Protein AF-A0A381SGY0-F1 (afdb_monomer_lite)

Sequence (127 aa):
MMSCAVSTIDSPGLEVIVPVVLLMIAVLPFLGQATRRQVAGLVALPLALTAGLGYVKYTVDSSKDASRLALLSSMPTQARIEPITAPGNAYTSSQTCRACHPSEYNSWHNSYHRTMTQLAKPGAVLA

Secondary structure (DSSP, 8-state):
--HHHHHHHT-TTHHHHHHHHHHHHHHGGGTTTS-HHHHHHHHHHHHHHHHHHHHHHHHHHHHHHHHHHHHHHHS-GGGS---TTSTT----HHHHHTTT-HHHHHHHHTSGGGTSS----TTTS--

InterPro domains:
  IPR036280 Multiheme cytochrome superfamily [SSF48695] (90-123)

Foldseek 3Di:
DPVVVVVVVVPLQPVLVVVLVVQVVVCVVVVVVDDPVVVCCSNVVSVVVSVVVSVVVVVVVVVVVVVVVVVVVPDDPVRPPDPCPPPPDPDVDLVVCCVVCVPVSVVCVPDCNVLVDDDPDPVSDDD

Organism: NCBI:txid408172

pLDDT: mean 76.92, std 15.03, range [32.62, 97.81]

Radius of gyration: 25.37 Å; chains: 1; bounding box: 54×30×68 Å

Structure (mmCIF, N/CA/C/O backbone):
data_AF-A0A381SGY0-F1
#
_entry.id   AF-A0A381SGY0-F1
#
loop_
_atom_site.group_PDB
_atom_site.id
_atom_site.type_symbol
_atom_site.label_atom_id
_atom_site.label_alt_id
_atom_site.label_comp_id
_atom_site.label_asym_id
_atom_site.label_entity_id
_atom_site.label_seq_id
_atom_site.pdbx_PDB_ins_code
_atom_site.Cartn_x
_atom_site.Cartn_y
_atom_site.Cartn_z
_atom_site.occupancy
_atom_site.B_iso_or_equiv
_atom_site.auth_seq_id
_atom_site.auth_comp_id
_atom_site.auth_asym_id
_atom_site.auth_atom_id
_atom_site.pdbx_PDB_model_num
ATOM 1 N N . MET A 1 1 ? -9.335 -8.035 -13.997 1.00 38.22 1 MET A N 1
ATOM 2 C CA . MET A 1 1 ? -10.676 -8.211 -13.389 1.00 38.22 1 MET A CA 1
ATOM 3 C C . MET A 1 1 ? -10.626 -8.812 -11.974 1.00 38.22 1 MET A C 1
ATOM 5 O O . MET A 1 1 ? -11.606 -8.692 -11.261 1.00 38.22 1 MET A O 1
ATOM 9 N N . MET A 1 2 ? -9.500 -9.387 -11.516 1.00 32.62 2 MET A N 1
ATOM 10 C CA . MET A 1 2 ? -9.375 -9.995 -10.172 1.00 32.62 2 MET A CA 1
ATOM 11 C C . MET A 1 2 ? -8.902 -9.035 -9.058 1.00 32.62 2 MET A C 1
ATOM 13 O O . MET A 1 2 ? -8.897 -9.414 -7.894 1.00 32.62 2 MET A O 1
ATOM 17 N N . SER A 1 3 ? -8.534 -7.789 -9.377 1.00 38.50 3 SER A N 1
ATOM 18 C CA . SER A 1 3 ? -7.995 -6.833 -8.391 1.00 38.50 3 SER A CA 1
ATOM 19 C C . SER A 1 3 ? -9.055 -6.122 -7.544 1.00 38.50 3 SER A C 1
ATOM 21 O O . SER A 1 3 ? -8.717 -5.576 -6.505 1.00 38.50 3 SER A O 1
ATOM 23 N N . CYS A 1 4 ? -10.330 -6.136 -7.942 1.00 34.59 4 CYS A N 1
ATOM 24 C CA . CYS A 1 4 ? -11.386 -5.447 -7.191 1.00 34.59 4 CYS A CA 1
ATOM 25 C C . CYS A 1 4 ? -11.891 -6.255 -5.984 1.00 34.59 4 CYS A C 1
ATOM 27 O O . CYS A 1 4 ? -12.385 -5.668 -5.029 1.00 34.59 4 CYS A O 1
ATOM 29 N N . ALA A 1 5 ? -11.740 -7.585 -5.995 1.00 34.41 5 ALA A N 1
ATOM 30 C CA . ALA A 1 5 ? -12.229 -8.436 -4.909 1.00 34.41 5 ALA A CA 1
ATOM 31 C C . ALA A 1 5 ? -11.378 -8.316 -3.632 1.00 34.41 5 ALA A C 1
ATOM 33 O O . ALA A 1 5 ? -11.924 -8.360 -2.534 1.00 34.41 5 ALA A O 1
ATOM 34 N N . VAL A 1 6 ? -10.060 -8.108 -3.760 1.00 40.00 6 VAL A N 1
ATOM 35 C CA . VAL A 1 6 ? -9.171 -7.990 -2.590 1.00 40.00 6 VAL A CA 1
ATOM 36 C C . VAL A 1 6 ? -9.392 -6.673 -1.836 1.00 40.00 6 VAL A C 1
ATOM 38 O O . VAL A 1 6 ? -9.401 -6.670 -0.612 1.00 40.00 6 VAL A O 1
ATOM 41 N N . SER A 1 7 ? -9.706 -5.580 -2.541 1.00 42.91 7 SER A N 1
ATOM 42 C CA . SER A 1 7 ? -9.986 -4.275 -1.921 1.00 42.91 7 SER A CA 1
ATOM 43 C C . SER A 1 7 ? -11.307 -4.232 -1.140 1.00 42.91 7 SER A C 1
ATOM 45 O O . SER A 1 7 ? -11.451 -3.426 -0.226 1.00 42.91 7 SER A O 1
ATOM 47 N N . THR A 1 8 ? -12.273 -5.098 -1.465 1.00 38.50 8 THR A N 1
ATOM 48 C CA . THR A 1 8 ? -13.512 -5.237 -0.679 1.00 38.50 8 THR A CA 1
ATOM 49 C C . THR A 1 8 ? -13.295 -6.052 0.599 1.00 38.50 8 THR A C 1
ATOM 51 O O . THR A 1 8 ? -13.968 -5.792 1.593 1.00 38.50 8 THR A O 1
ATOM 54 N N . ILE A 1 9 ? -12.340 -6.988 0.611 1.00 44.66 9 ILE A N 1
ATOM 55 C CA . ILE A 1 9 ? -11.982 -7.757 1.816 1.00 44.66 9 ILE A CA 1
ATOM 56 C C . ILE A 1 9 ? -11.096 -6.917 2.753 1.00 44.66 9 ILE A C 1
ATOM 58 O O . ILE A 1 9 ? -11.264 -6.989 3.964 1.00 44.66 9 ILE A O 1
ATOM 62 N N . ASP A 1 10 ? -10.261 -6.028 2.204 1.00 46.34 10 ASP A N 1
ATOM 63 C CA . ASP A 1 10 ? -9.492 -5.008 2.943 1.00 46.34 10 ASP A CA 1
ATOM 64 C C . ASP A 1 10 ? -10.348 -3.827 3.455 1.00 46.34 10 ASP A C 1
ATOM 66 O O . ASP A 1 10 ? -9.817 -2.815 3.918 1.00 46.34 10 ASP A O 1
ATOM 70 N N . SER A 1 11 ? -11.684 -3.906 3.377 1.00 51.28 11 SER A N 1
ATOM 71 C CA . SER A 1 11 ? -12.535 -2.867 3.960 1.00 51.28 11 SER A CA 1
ATOM 72 C C . SER A 1 11 ? -12.390 -2.889 5.489 1.00 51.28 11 SER A C 1
ATOM 74 O O . SER A 1 11 ? -12.774 -3.882 6.115 1.00 51.28 11 SER A O 1
ATOM 76 N N . PRO A 1 12 ? -11.895 -1.800 6.117 1.00 54.09 12 PRO A N 1
ATOM 77 C CA . PRO A 1 12 ? -11.376 -1.766 7.493 1.00 54.09 12 PRO A CA 1
ATOM 78 C C . PRO A 1 12 ? -12.409 -1.998 8.613 1.00 54.09 12 PRO A C 1
ATOM 80 O O . PRO A 1 12 ? -12.120 -1.754 9.781 1.00 54.09 12 PRO A O 1
ATOM 83 N N . GLY A 1 13 ? -13.601 -2.496 8.294 1.00 57.47 13 GLY A N 1
ATOM 84 C CA . GLY A 1 13 ? -14.632 -2.855 9.260 1.00 57.47 13 GLY A CA 1
ATOM 85 C C . GLY A 1 13 ? -14.971 -4.342 9.300 1.00 57.47 13 GLY A C 1
ATOM 86 O O . GLY A 1 13 ? -15.410 -4.809 10.344 1.00 57.47 13 GLY A O 1
ATOM 87 N N . LEU A 1 14 ? -14.785 -5.112 8.220 1.00 64.31 14 LEU A N 1
ATOM 88 C CA . LEU A 1 14 ? -15.416 -6.437 8.122 1.00 64.31 14 LEU A CA 1
ATOM 89 C C . LEU A 1 14 ? -14.829 -7.451 9.119 1.00 64.31 14 LEU A C 1
ATOM 91 O O . LEU A 1 14 ? -15.582 -8.180 9.761 1.00 64.31 14 LEU A O 1
ATOM 95 N N . GLU A 1 15 ? -13.510 -7.426 9.329 1.00 67.62 15 GLU A N 1
ATOM 96 C CA . GLU A 1 15 ? -12.827 -8.301 10.296 1.00 67.62 15 GLU A CA 1
ATOM 97 C C . GLU A 1 15 ? -13.227 -8.040 11.755 1.00 67.62 15 GLU A C 1
ATOM 99 O O . GLU A 1 15 ? -13.108 -8.930 12.589 1.00 67.62 15 GLU A O 1
ATOM 104 N N . VAL A 1 16 ? -13.721 -6.839 12.074 1.00 68.44 16 VAL A N 1
ATOM 105 C CA . VAL A 1 16 ? -14.112 -6.448 13.439 1.00 68.44 16 VAL A CA 1
ATOM 106 C C . VAL A 1 16 ? -15.636 -6.522 13.620 1.00 68.44 16 VAL A C 1
ATOM 108 O O . VAL A 1 16 ? -16.123 -6.935 14.672 1.00 68.44 16 VAL A O 1
ATOM 111 N N . ILE A 1 17 ? -16.403 -6.192 12.579 1.00 70.00 17 ILE A N 1
ATOM 112 C CA . ILE A 1 17 ? -17.871 -6.230 12.575 1.00 70.00 17 ILE A CA 1
ATOM 113 C C . ILE A 1 17 ? -18.377 -7.674 12.641 1.00 70.00 17 ILE A C 1
ATOM 115 O O . ILE A 1 17 ? -19.267 -7.960 13.435 1.00 70.00 17 ILE A O 1
ATOM 119 N N . VAL A 1 18 ? -17.809 -8.595 11.855 1.00 77.00 18 VAL A N 1
ATOM 120 C CA . VAL A 1 18 ? -18.250 -10.002 11.818 1.00 77.00 18 VAL A CA 1
ATOM 121 C C . VAL A 1 18 ? -18.165 -10.688 13.191 1.00 77.00 18 VAL A C 1
ATOM 123 O O . VAL A 1 18 ? -19.190 -11.206 13.640 1.00 77.00 18 VAL A O 1
ATOM 126 N N . PRO A 1 19 ? -17.026 -10.684 13.913 1.00 74.69 19 PRO A N 1
ATOM 127 C CA . PRO A 1 19 ? -16.950 -11.331 15.220 1.00 74.69 19 PRO A CA 1
ATOM 128 C C . PRO A 1 19 ? -17.827 -10.650 16.273 1.00 74.69 19 PRO A C 1
ATOM 130 O O . PRO A 1 19 ? -18.370 -11.346 17.127 1.00 74.69 19 PRO A O 1
ATOM 133 N N . VAL A 1 20 ? -18.033 -9.329 16.209 1.00 73.19 20 VAL A N 1
ATOM 134 C CA . VAL A 1 20 ? -18.945 -8.647 17.142 1.00 73.19 20 VAL A CA 1
ATOM 135 C C . VAL A 1 20 ? -20.405 -8.957 16.851 1.00 73.19 20 VAL A C 1
ATOM 137 O O . VAL A 1 20 ? -21.155 -9.221 17.786 1.00 73.19 20 VAL A O 1
ATOM 140 N N . VAL A 1 21 ? -20.814 -9.024 15.585 1.00 78.31 21 VAL A N 1
ATOM 141 C CA . VAL A 1 21 ? -22.161 -9.481 15.218 1.00 78.31 21 VAL A CA 1
ATOM 142 C C . VAL A 1 21 ? -22.378 -10.928 15.673 1.00 78.31 21 VAL A C 1
ATOM 144 O O . VAL A 1 21 ? -23.415 -11.225 16.260 1.00 78.31 21 VAL A O 1
ATOM 147 N N . LEU A 1 22 ? -21.391 -11.814 15.497 1.00 79.94 22 LEU A N 1
ATOM 148 C CA . LEU A 1 22 ? -21.463 -13.198 15.982 1.00 79.94 22 LEU A CA 1
ATOM 149 C C . LEU A 1 22 ? -21.552 -13.282 17.512 1.00 79.94 22 LEU A C 1
ATOM 151 O O . LEU A 1 22 ? -22.367 -14.045 18.027 1.00 79.94 22 LEU A O 1
ATOM 155 N N . LEU A 1 23 ? -20.774 -12.477 18.242 1.00 76.88 23 LEU A N 1
ATOM 156 C CA . LEU A 1 23 ? -20.854 -12.386 19.704 1.00 76.88 23 LEU A CA 1
ATOM 157 C C . LEU A 1 23 ? -22.224 -11.880 20.165 1.00 76.88 23 LEU A C 1
ATOM 159 O O . LEU A 1 23 ? -22.815 -12.454 21.074 1.00 76.88 23 LEU A O 1
ATOM 163 N N . MET A 1 24 ? -22.764 -10.852 19.510 1.00 73.94 24 MET A N 1
ATOM 164 C CA . MET A 1 24 ? -24.091 -10.313 19.816 1.00 73.94 24 MET A CA 1
ATOM 165 C C . MET A 1 24 ? -25.199 -11.342 19.546 1.00 73.94 24 MET A C 1
ATOM 167 O O . MET A 1 24 ? -26.118 -11.475 20.354 1.00 73.94 24 MET A O 1
ATOM 171 N N . ILE A 1 25 ? -25.092 -12.120 18.460 1.00 80.12 25 ILE A N 1
ATOM 172 C CA . ILE A 1 25 ? -26.026 -13.214 18.154 1.00 80.12 25 ILE A CA 1
ATOM 173 C C . ILE A 1 25 ? -25.914 -14.341 19.191 1.00 80.12 25 ILE A C 1
ATOM 175 O O . ILE A 1 25 ? -26.933 -14.847 19.655 1.00 80.12 25 ILE A O 1
ATOM 179 N N . ALA A 1 26 ? -24.699 -14.710 19.605 1.00 73.00 26 ALA A N 1
ATOM 180 C CA . ALA A 1 26 ? -24.467 -15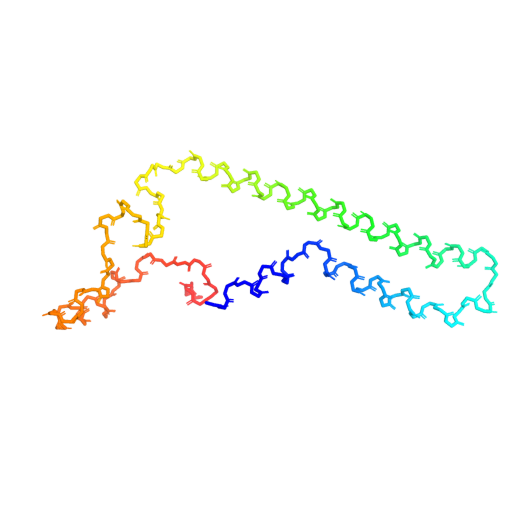.758 20.602 1.00 73.00 26 ALA A CA 1
ATOM 181 C C . ALA A 1 26 ? -25.019 -15.403 21.998 1.00 73.00 26 ALA A C 1
ATOM 183 O O . ALA A 1 26 ? -25.323 -16.289 22.795 1.00 73.00 26 ALA A O 1
ATOM 184 N N . VAL A 1 27 ? -25.180 -14.110 22.284 1.00 72.19 27 VAL A N 1
ATOM 185 C CA . VAL A 1 27 ? -25.683 -13.580 23.559 1.00 72.19 27 VAL A CA 1
ATOM 186 C C . VAL A 1 27 ? -27.220 -13.478 23.603 1.00 72.19 27 VAL A C 1
ATOM 188 O O . VAL A 1 27 ? -27.797 -13.485 24.694 1.00 72.19 27 VAL A O 1
ATOM 191 N N . LEU A 1 28 ? -27.907 -13.469 22.448 1.00 74.50 28 LEU A N 1
ATOM 192 C CA . LEU A 1 28 ? -29.379 -13.436 22.337 1.00 74.50 28 LEU A CA 1
ATOM 193 C C . LEU A 1 28 ? -30.135 -14.435 23.240 1.00 74.50 28 LEU A C 1
ATOM 195 O O . LEU A 1 28 ? -31.064 -14.000 23.922 1.00 74.50 28 LEU A O 1
ATOM 199 N N . PRO A 1 29 ? -29.779 -15.734 23.319 1.00 69.75 29 PRO A N 1
ATOM 200 C CA . PRO A 1 29 ? -30.504 -16.687 24.167 1.00 69.75 29 PRO A CA 1
ATOM 201 C C . PRO A 1 29 ? -30.316 -16.441 25.675 1.00 69.75 29 PRO A C 1
ATOM 203 O O . PRO A 1 29 ? -31.164 -16.838 26.471 1.00 69.75 29 PRO A O 1
ATOM 206 N N . PHE A 1 30 ? -29.242 -15.756 26.084 1.00 65.81 30 PHE A N 1
ATOM 207 C CA . PHE A 1 30 ? -28.952 -15.453 27.491 1.00 65.81 30 PHE A CA 1
ATOM 208 C C . PHE A 1 30 ? -29.680 -14.205 28.010 1.00 65.81 30 PHE A C 1
ATOM 210 O O . PHE A 1 30 ? -29.829 -14.038 29.221 1.00 65.81 30 PHE A O 1
ATOM 217 N N . LEU A 1 31 ? -30.199 -13.357 27.117 1.00 65.56 31 LEU A N 1
ATOM 218 C CA . LEU A 1 31 ? -30.952 -12.147 27.471 1.00 65.56 31 LEU A CA 1
ATOM 219 C C . LEU A 1 31 ? -32.279 -12.448 28.191 1.00 65.56 31 LEU A C 1
ATOM 221 O O . LEU A 1 31 ? -32.741 -11.618 28.968 1.00 65.56 31 LEU A O 1
ATOM 225 N N . GLY A 1 32 ? -32.872 -13.629 27.975 1.00 67.44 32 GLY A N 1
ATOM 226 C CA . GLY A 1 32 ? -34.145 -14.030 28.591 1.00 67.44 32 GLY A CA 1
ATOM 227 C C . GLY A 1 32 ? -34.047 -14.513 30.045 1.00 67.44 32 GLY A C 1
ATOM 228 O O . GLY A 1 32 ? -35.057 -14.522 30.742 1.00 67.44 32 GLY A O 1
ATOM 229 N N . GLN A 1 33 ? -32.855 -14.900 30.514 1.00 70.00 33 GLN A N 1
ATOM 230 C CA . GLN A 1 33 ? -32.630 -15.389 31.888 1.00 70.00 33 GLN A CA 1
ATOM 231 C C . GLN A 1 33 ? -31.735 -14.468 32.734 1.00 70.00 33 GLN A C 1
ATOM 233 O O . GLN A 1 33 ? -31.555 -14.694 33.930 1.00 70.00 33 GLN A O 1
ATOM 238 N N . ALA A 1 34 ? -31.165 -13.427 32.128 1.00 67.38 34 ALA A N 1
ATOM 239 C CA . ALA A 1 34 ? -30.209 -12.534 32.765 1.00 67.38 34 ALA A CA 1
ATOM 240 C C . ALA A 1 34 ? -30.887 -11.344 33.464 1.00 67.38 34 ALA A C 1
ATOM 242 O O . ALA A 1 34 ? -31.838 -10.741 32.967 1.00 67.38 34 ALA A O 1
ATOM 243 N N . THR A 1 35 ? -30.347 -10.937 34.613 1.00 78.44 35 THR A N 1
ATOM 244 C CA . THR A 1 35 ? -30.787 -9.712 35.299 1.00 78.44 35 THR A CA 1
ATOM 245 C C . THR A 1 35 ? -30.452 -8.464 34.473 1.00 78.44 35 THR A C 1
ATOM 247 O O . THR A 1 35 ? -29.477 -8.437 33.721 1.00 78.44 35 THR A O 1
ATOM 250 N N . ARG A 1 36 ? -31.209 -7.371 34.656 1.00 73.94 36 ARG A N 1
ATOM 251 C CA . ARG A 1 36 ? -31.046 -6.105 33.902 1.00 73.94 36 ARG A CA 1
ATOM 252 C C . ARG A 1 36 ? -29.602 -5.568 33.880 1.00 73.94 36 ARG A C 1
ATOM 254 O O . ARG A 1 36 ? -29.202 -4.929 32.912 1.00 73.94 36 ARG A O 1
ATOM 261 N N . ARG A 1 37 ? -28.808 -5.844 34.924 1.00 73.31 37 ARG A N 1
ATOM 262 C CA . ARG A 1 37 ? -27.381 -5.476 35.005 1.00 73.31 37 ARG A CA 1
ATOM 263 C C . ARG A 1 37 ? -26.476 -6.378 34.153 1.00 73.31 37 ARG A C 1
ATOM 265 O O . ARG A 1 37 ? -25.54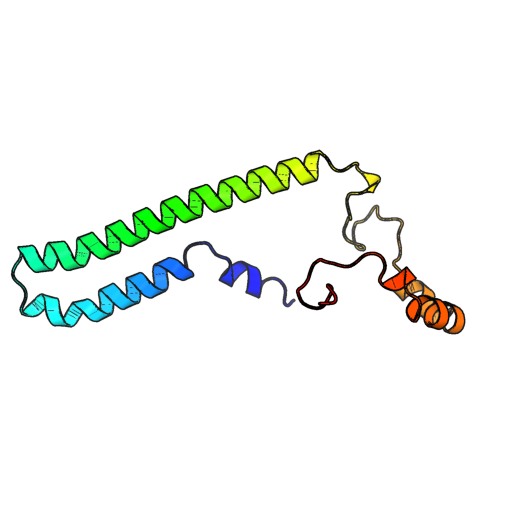1 -5.877 33.542 1.00 73.31 37 ARG A O 1
ATOM 272 N N . GLN A 1 38 ? -26.764 -7.677 34.076 1.00 74.00 38 GLN A N 1
ATOM 273 C CA . GLN A 1 38 ? -26.015 -8.634 33.250 1.00 74.00 38 GLN A CA 1
ATOM 274 C C . GLN A 1 38 ? -26.252 -8.391 31.754 1.00 74.00 38 GLN A C 1
ATOM 276 O O . GLN A 1 38 ? -25.303 -8.408 30.977 1.00 74.00 38 GLN A O 1
ATOM 281 N N . VAL A 1 39 ? -27.490 -8.067 31.368 1.00 74.56 39 VAL A N 1
ATOM 282 C CA . VAL A 1 39 ? -27.844 -7.666 29.995 1.00 74.56 39 VAL A CA 1
ATOM 283 C C . VAL A 1 39 ? -27.068 -6.424 29.550 1.00 74.56 39 VAL A C 1
ATOM 285 O O . VAL A 1 39 ? -26.500 -6.403 28.460 1.00 74.56 39 VAL A O 1
ATOM 288 N N . ALA A 1 40 ? -26.995 -5.404 30.410 1.00 77.06 40 ALA A N 1
ATOM 289 C CA . ALA A 1 40 ? -26.247 -4.186 30.112 1.00 77.06 40 ALA A CA 1
ATOM 290 C C . ALA A 1 40 ? -24.751 -4.470 29.886 1.00 77.06 40 ALA A C 1
ATOM 292 O O . ALA A 1 40 ? -24.172 -3.949 28.937 1.00 77.06 40 ALA A O 1
ATOM 293 N N . GLY A 1 41 ? -24.139 -5.332 30.707 1.00 75.38 41 GLY A N 1
ATOM 294 C CA . GLY A 1 41 ? -22.738 -5.730 30.538 1.00 75.38 41 GLY A CA 1
ATOM 295 C C . GLY A 1 41 ? -22.488 -6.514 29.247 1.00 75.38 41 GLY A C 1
ATOM 296 O O . GLY A 1 41 ? -21.542 -6.216 28.523 1.00 75.38 41 GLY A O 1
ATOM 297 N N . LEU A 1 42 ? -23.370 -7.462 28.924 1.00 79.38 42 LEU A N 1
ATOM 298 C CA . LEU A 1 42 ? -23.267 -8.310 27.734 1.00 79.38 42 LEU A CA 1
ATOM 299 C C . LEU A 1 42 ? -23.362 -7.536 26.409 1.00 79.38 42 LEU A C 1
ATOM 301 O O . LEU A 1 42 ? -22.811 -7.989 25.413 1.00 79.38 42 LEU A O 1
ATOM 305 N N . VAL A 1 43 ? -24.017 -6.372 26.398 1.00 77.44 43 VAL A N 1
ATOM 306 C CA . VAL A 1 43 ? -24.113 -5.495 25.217 1.00 77.44 43 VAL A CA 1
ATOM 307 C C . VAL A 1 43 ? -23.034 -4.409 25.223 1.00 77.44 43 VAL A C 1
ATOM 309 O O . VAL A 1 43 ? -22.420 -4.137 24.193 1.00 77.44 43 VAL A O 1
ATOM 312 N N . ALA A 1 44 ? -22.769 -3.787 26.375 1.00 81.56 44 ALA A N 1
ATOM 313 C CA . ALA A 1 44 ? -21.812 -2.685 26.465 1.00 81.56 44 ALA A CA 1
ATOM 314 C C . ALA A 1 44 ? -20.362 -3.142 26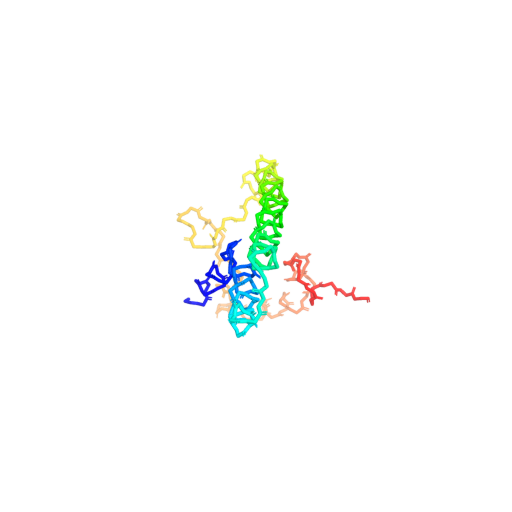.250 1.00 81.56 44 ALA A C 1
ATOM 316 O O . ALA A 1 44 ? -19.584 -2.423 25.626 1.00 81.56 44 ALA A O 1
ATOM 317 N N . LEU A 1 45 ? -19.997 -4.334 26.732 1.00 84.06 45 LEU A N 1
ATOM 318 C CA . LEU A 1 45 ? -18.642 -4.871 26.613 1.00 84.06 45 LEU A CA 1
ATOM 319 C C . LEU A 1 45 ? -18.213 -5.126 25.153 1.00 84.06 45 LEU A C 1
ATOM 321 O O . LEU A 1 45 ? -17.162 -4.608 24.771 1.00 84.06 45 LEU A O 1
ATOM 325 N N . PRO A 1 46 ? -18.975 -5.863 24.312 1.00 80.44 46 PRO A N 1
ATOM 326 C CA . PRO A 1 46 ? -18.593 -6.061 22.918 1.00 80.44 46 PRO A CA 1
ATOM 327 C C . PRO A 1 46 ? -18.567 -4.737 22.160 1.00 80.44 46 PRO A C 1
ATOM 329 O O . PRO A 1 46 ? -17.601 -4.504 21.447 1.00 80.44 46 PRO A O 1
ATOM 332 N N . LEU A 1 47 ? -19.535 -3.836 22.385 1.00 82.25 47 LEU A N 1
ATOM 333 C CA . LEU A 1 47 ? -19.543 -2.503 21.771 1.00 82.25 47 LEU A CA 1
ATOM 334 C C . LEU A 1 47 ? -18.272 -1.710 22.103 1.00 82.25 47 LEU A C 1
ATOM 336 O O . LEU A 1 47 ? -17.614 -1.204 21.190 1.00 82.25 47 LEU A O 1
ATOM 340 N N . ALA A 1 48 ? -17.894 -1.656 23.383 1.00 86.06 48 ALA A N 1
ATOM 341 C CA . ALA A 1 48 ? -16.679 -0.986 23.834 1.00 86.06 48 ALA A CA 1
ATOM 342 C C . ALA A 1 48 ? -15.410 -1.627 23.247 1.00 86.06 48 ALA A C 1
ATOM 344 O O . ALA A 1 48 ? -14.504 -0.908 22.830 1.00 86.06 48 ALA A O 1
ATOM 345 N N . LEU A 1 49 ? -15.362 -2.961 23.147 1.00 86.38 49 LEU A N 1
ATOM 346 C CA . LEU A 1 49 ? -14.260 -3.686 22.510 1.00 86.38 49 LEU A CA 1
ATOM 347 C C . LEU A 1 49 ? -14.153 -3.374 21.012 1.00 86.38 49 LEU A C 1
ATOM 349 O O . LEU A 1 49 ? -13.054 -3.078 20.550 1.00 86.38 49 LEU A O 1
ATOM 353 N N . THR A 1 50 ? -15.262 -3.363 20.260 1.00 80.88 50 THR A N 1
ATOM 354 C CA . THR A 1 50 ? -15.272 -2.940 18.843 1.00 80.88 50 THR A CA 1
ATOM 355 C C . THR A 1 50 ? -14.750 -1.526 18.675 1.00 80.88 50 THR A C 1
ATOM 357 O O . THR A 1 50 ? -13.913 -1.283 17.812 1.00 80.88 50 THR A O 1
ATOM 360 N N . ALA A 1 51 ? -15.248 -0.591 19.488 1.00 85.31 51 ALA A N 1
ATOM 361 C CA . ALA A 1 51 ? -14.860 0.809 19.397 1.00 85.31 51 ALA A CA 1
ATOM 362 C C . ALA A 1 51 ? -13.374 0.989 19.737 1.00 85.31 51 ALA A C 1
ATOM 364 O O . ALA A 1 51 ? -12.658 1.673 19.009 1.00 85.31 51 ALA A O 1
ATOM 365 N N . GLY A 1 52 ? -12.895 0.325 20.794 1.00 87.00 52 GLY A N 1
ATOM 366 C CA . GLY A 1 52 ? -11.494 0.359 21.205 1.00 87.00 52 GLY A CA 1
ATOM 367 C C . GLY A 1 52 ? -10.555 -0.254 20.165 1.00 87.00 52 GLY A C 1
ATOM 368 O O . GLY A 1 52 ? -9.607 0.399 19.735 1.00 87.00 52 GLY A O 1
ATOM 369 N N . LEU A 1 53 ? -10.831 -1.482 19.710 1.00 88.50 53 LEU A N 1
ATOM 370 C CA . LEU A 1 53 ? -10.020 -2.167 18.695 1.00 88.50 53 LEU A CA 1
ATOM 371 C C . LEU A 1 53 ? -10.069 -1.447 17.343 1.00 88.50 53 LEU A C 1
ATOM 373 O O . LEU A 1 53 ? -9.037 -1.299 16.691 1.00 88.50 53 LEU A O 1
ATOM 377 N N . GLY A 1 54 ? -11.243 -0.951 16.948 1.00 86.00 54 GLY A N 1
ATOM 378 C CA . GLY A 1 54 ? -11.420 -0.149 15.741 1.00 86.00 54 GLY A CA 1
ATOM 379 C C . GLY A 1 54 ? -10.616 1.150 15.789 1.00 86.00 54 GLY A C 1
ATOM 380 O O . GLY A 1 54 ? -9.927 1.470 14.824 1.00 86.00 54 GLY A O 1
ATOM 381 N N . TYR A 1 55 ? -10.625 1.857 16.924 1.00 87.12 55 TYR A N 1
ATOM 382 C CA . TYR A 1 55 ? -9.824 3.068 17.116 1.00 87.12 55 TYR A CA 1
ATOM 383 C C . TYR A 1 55 ? -8.320 2.782 17.034 1.00 87.12 55 TYR A C 1
ATOM 385 O O . TYR A 1 55 ? -7.602 3.482 16.326 1.00 87.12 55 TYR A O 1
ATOM 393 N N . VAL A 1 56 ? -7.838 1.724 17.693 1.00 88.56 56 VAL A N 1
ATOM 394 C CA . VAL A 1 56 ? -6.419 1.329 17.629 1.00 88.56 56 VAL A CA 1
ATOM 395 C C . VAL A 1 56 ? -6.012 0.933 16.206 1.00 88.56 56 VAL A C 1
ATOM 397 O O . VAL A 1 56 ? -4.958 1.349 15.730 1.00 88.56 56 VAL A O 1
ATOM 400 N N . LYS A 1 57 ? -6.839 0.172 15.480 1.00 86.25 57 LYS A N 1
ATOM 401 C CA . LYS A 1 57 ? -6.561 -0.154 14.073 1.00 86.25 57 LYS A CA 1
ATOM 402 C C . LYS A 1 57 ? -6.529 1.105 13.205 1.00 86.25 57 LYS A C 1
ATOM 404 O O . LYS A 1 57 ? -5.623 1.249 12.390 1.00 86.25 57 LYS A O 1
ATOM 409 N N . TYR A 1 58 ? -7.465 2.030 13.416 1.00 86.12 58 TYR A N 1
ATOM 410 C CA . TYR A 1 58 ? -7.523 3.298 12.692 1.00 86.12 58 TYR A CA 1
ATOM 411 C C . TYR A 1 58 ? -6.250 4.137 12.876 1.00 86.12 58 TYR A C 1
ATOM 413 O O . TYR A 1 58 ? -5.706 4.650 11.897 1.00 86.12 58 TYR A O 1
ATOM 421 N N . THR A 1 59 ? -5.725 4.253 14.101 1.00 86.81 59 THR A N 1
ATOM 422 C CA . THR A 1 59 ? -4.486 5.013 14.355 1.00 86.81 59 THR A CA 1
ATOM 423 C C . THR A 1 59 ? -3.259 4.341 13.733 1.00 86.81 59 THR A C 1
ATOM 425 O O . THR A 1 59 ? -2.375 5.014 13.197 1.00 86.81 59 THR A O 1
ATOM 428 N N . VAL A 1 60 ? -3.207 3.008 13.753 1.00 87.62 60 VAL A N 1
ATOM 429 C CA . VAL A 1 60 ? -2.123 2.240 13.128 1.00 87.62 60 VAL A CA 1
ATOM 430 C C . VAL A 1 60 ? -2.154 2.374 11.606 1.00 87.62 60 VAL A C 1
ATOM 432 O O . VAL A 1 60 ? -1.114 2.639 11.002 1.00 87.62 60 VAL A O 1
ATOM 435 N N . ASP A 1 61 ? -3.318 2.218 10.975 1.00 84.88 61 ASP A N 1
ATOM 436 C CA . ASP A 1 61 ? -3.435 2.301 9.516 1.00 84.88 61 ASP A CA 1
ATOM 437 C C . ASP A 1 61 ? -3.181 3.733 9.011 1.00 84.88 61 ASP A C 1
ATOM 439 O O . ASP A 1 61 ? -2.397 3.911 8.080 1.00 84.88 61 ASP A O 1
ATOM 443 N N . SER A 1 62 ? -3.672 4.765 9.707 1.00 83.25 62 SER A N 1
ATOM 444 C CA . SER A 1 62 ? -3.346 6.166 9.374 1.00 83.25 62 SER A CA 1
ATOM 445 C C . SER A 1 62 ? -1.844 6.484 9.484 1.00 83.25 62 SER A C 1
ATOM 447 O O . SER A 1 62 ? -1.303 7.227 8.662 1.00 83.25 62 SER A O 1
ATOM 449 N N . SER A 1 63 ? -1.131 5.869 10.434 1.00 85.94 63 SER A N 1
ATOM 450 C CA . SER A 1 63 ? 0.332 5.997 10.545 1.00 85.94 63 SER A CA 1
ATOM 451 C C . SER A 1 63 ? 1.074 5.327 9.377 1.00 85.94 63 SER A C 1
ATOM 453 O O . SER A 1 63 ? 2.081 5.853 8.885 1.00 85.94 63 SER A O 1
ATOM 455 N N . LYS A 1 64 ? 0.580 4.176 8.896 1.00 85.31 64 LYS A N 1
ATOM 456 C CA . LYS A 1 64 ? 1.127 3.494 7.709 1.00 85.31 64 LYS A CA 1
ATOM 457 C C . LYS A 1 64 ? 0.888 4.308 6.442 1.00 85.31 64 LYS A C 1
ATOM 459 O O . LYS A 1 64 ? 1.805 4.427 5.631 1.00 85.31 64 LYS A O 1
ATOM 464 N N . ASP A 1 65 ? -0.296 4.895 6.292 1.00 84.44 65 ASP A N 1
ATOM 465 C CA . ASP A 1 65 ? -0.638 5.737 5.142 1.00 84.44 65 ASP A CA 1
ATOM 466 C C . ASP A 1 65 ? 0.241 6.988 5.081 1.00 84.44 65 ASP A C 1
ATOM 468 O O . ASP A 1 65 ? 0.811 7.290 4.031 1.00 84.44 65 ASP A O 1
ATOM 472 N N . ALA A 1 66 ? 0.446 7.662 6.217 1.00 86.62 66 ALA A N 1
ATOM 473 C CA . ALA A 1 66 ? 1.368 8.794 6.313 1.00 86.62 66 ALA A CA 1
ATOM 474 C C . ALA A 1 66 ? 2.802 8.399 5.916 1.00 86.62 66 ALA A C 1
ATOM 476 O O . ALA A 1 66 ? 3.450 9.092 5.129 1.00 86.62 66 ALA A O 1
ATOM 477 N N . SER A 1 67 ? 3.276 7.246 6.395 1.00 87.56 67 SER A N 1
ATOM 478 C CA . SER A 1 67 ? 4.600 6.712 6.049 1.00 87.56 67 SER A CA 1
ATOM 479 C C . SER A 1 67 ? 4.712 6.378 4.557 1.00 87.56 67 SER A C 1
ATOM 481 O O . SER A 1 67 ? 5.715 6.692 3.917 1.00 87.56 67 SER A O 1
ATOM 483 N N . ARG A 1 68 ? 3.667 5.783 3.968 1.00 85.56 68 ARG A N 1
ATOM 484 C CA . ARG A 1 68 ? 3.601 5.468 2.535 1.00 85.56 68 ARG A CA 1
ATOM 485 C C . ARG A 1 68 ? 3.647 6.736 1.687 1.00 85.56 68 ARG A C 1
ATOM 487 O O . ARG A 1 68 ? 4.392 6.780 0.712 1.00 85.56 68 ARG A O 1
ATOM 494 N N . LEU A 1 69 ? 2.885 7.763 2.056 1.00 86.31 69 LEU A N 1
ATOM 495 C CA . LEU A 1 69 ? 2.893 9.056 1.370 1.00 86.31 69 LEU A CA 1
ATOM 496 C C . LEU A 1 69 ? 4.264 9.735 1.462 1.00 86.31 69 LEU A C 1
ATOM 498 O O . LEU A 1 69 ? 4.762 10.226 0.450 1.00 86.31 69 LEU A O 1
ATOM 502 N N . ALA A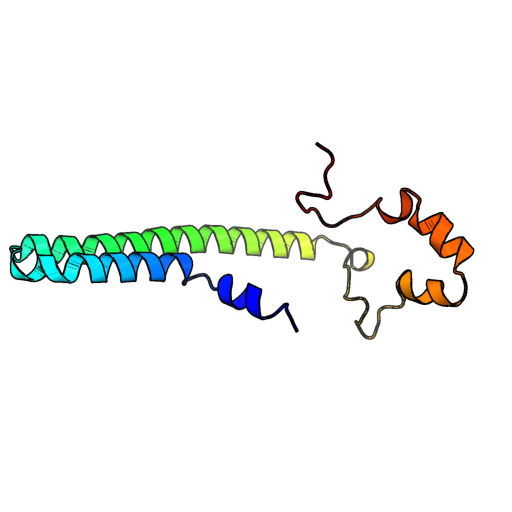 1 70 ? 4.908 9.697 2.631 1.00 88.50 70 ALA A N 1
ATOM 503 C CA . ALA A 1 70 ? 6.261 10.220 2.813 1.00 88.50 70 ALA A CA 1
ATOM 504 C C . ALA A 1 70 ? 7.281 9.498 1.915 1.00 88.50 70 ALA A C 1
ATOM 506 O O . ALA A 1 70 ? 8.051 10.151 1.209 1.00 88.50 70 ALA A O 1
ATOM 507 N N . LEU A 1 71 ? 7.232 8.161 1.862 1.00 85.12 71 LEU A N 1
ATOM 508 C CA . LEU A 1 71 ? 8.069 7.366 0.957 1.00 85.12 71 LEU A CA 1
ATOM 509 C C . LEU A 1 71 ? 7.838 7.763 -0.504 1.00 85.12 71 LEU A C 1
ATOM 511 O O . LEU A 1 71 ? 8.796 8.066 -1.211 1.00 85.12 71 LEU A O 1
ATOM 515 N N . LEU A 1 72 ? 6.581 7.838 -0.947 1.00 83.00 72 LEU A N 1
ATOM 516 C CA . LEU A 1 72 ? 6.232 8.230 -2.316 1.00 83.00 72 LEU A CA 1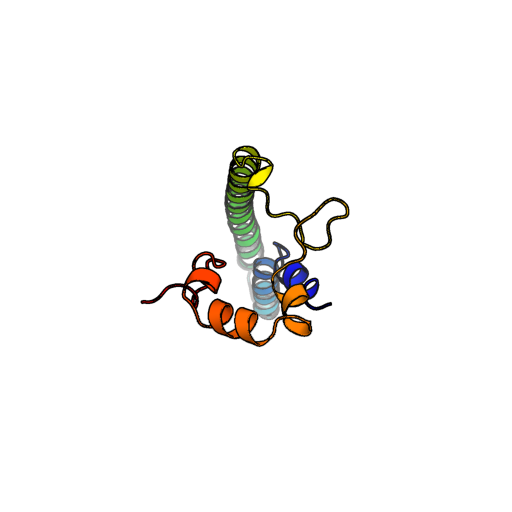
ATOM 517 C C . LEU A 1 72 ? 6.672 9.661 -2.661 1.00 83.00 72 LEU A C 1
ATOM 519 O O . LEU A 1 72 ? 7.022 9.922 -3.810 1.00 83.00 72 LEU A O 1
ATOM 523 N N . SER A 1 73 ? 6.671 10.576 -1.687 1.00 83.81 73 SER A N 1
ATOM 524 C CA . SER A 1 73 ? 7.148 11.952 -1.867 1.00 83.81 73 SER A CA 1
ATOM 525 C C . SER A 1 73 ? 8.673 12.054 -1.926 1.00 83.81 73 SER A C 1
ATOM 527 O O . SER A 1 73 ? 9.189 12.979 -2.546 1.00 83.81 73 SER A O 1
ATOM 529 N N . SER A 1 74 ? 9.395 11.136 -1.278 1.00 83.38 74 SER A N 1
ATOM 530 C CA . SER A 1 74 ? 10.864 11.081 -1.310 1.00 83.38 74 SER A CA 1
ATOM 531 C C . SER A 1 74 ? 11.433 10.387 -2.552 1.00 83.38 74 SER A C 1
ATOM 533 O O . SER A 1 74 ? 12.627 10.503 -2.825 1.00 83.38 74 SER A O 1
ATOM 535 N N . MET A 1 75 ? 10.606 9.663 -3.315 1.00 80.38 75 MET A N 1
ATOM 536 C CA . MET A 1 75 ? 11.064 8.982 -4.523 1.00 80.38 75 MET A CA 1
ATOM 537 C C . MET A 1 75 ? 11.241 9.980 -5.676 1.00 80.38 75 MET A C 1
ATOM 539 O O . MET A 1 75 ? 10.295 10.705 -6.000 1.00 80.38 75 MET A O 1
ATOM 543 N N . PRO A 1 76 ? 12.408 10.001 -6.350 1.00 76.06 76 PRO A N 1
ATOM 544 C CA . PRO A 1 76 ? 12.582 10.810 -7.548 1.00 76.06 76 PRO A CA 1
ATOM 545 C C . PRO A 1 76 ? 11.603 10.346 -8.630 1.00 76.06 76 PRO A C 1
ATOM 547 O O . PRO A 1 76 ? 11.270 9.164 -8.714 1.00 76.06 76 PRO A O 1
ATOM 550 N N . THR A 1 77 ? 11.172 11.260 -9.500 1.00 66.19 77 THR A N 1
ATOM 551 C CA . THR A 1 77 ? 10.186 10.991 -10.563 1.00 66.19 77 THR A CA 1
ATOM 552 C C . THR A 1 77 ? 10.582 9.803 -11.445 1.00 66.19 77 THR A C 1
ATOM 554 O O . THR A 1 77 ? 9.722 9.044 -11.868 1.00 66.19 77 THR A O 1
ATOM 557 N N . GLN A 1 78 ? 11.887 9.589 -11.642 1.00 62.19 78 GLN A N 1
ATOM 558 C CA . GLN A 1 78 ? 12.449 8.464 -12.398 1.00 62.19 78 GLN A CA 1
ATOM 559 C C . GLN A 1 78 ? 12.309 7.100 -11.693 1.00 62.19 78 GLN A C 1
ATOM 561 O O . GLN A 1 78 ? 12.298 6.066 -12.353 1.00 62.19 78 GLN A O 1
ATOM 566 N N . ALA A 1 79 ? 12.225 7.083 -10.359 1.00 60.97 79 ALA A N 1
ATOM 567 C CA . ALA A 1 79 ? 12.027 5.872 -9.558 1.00 60.97 79 ALA A CA 1
ATOM 568 C C . ALA A 1 79 ? 10.543 5.575 -9.293 1.00 60.97 79 ALA A C 1
ATOM 570 O O . ALA A 1 79 ? 10.210 4.517 -8.755 1.00 60.97 79 ALA A O 1
ATOM 571 N N . ARG A 1 80 ? 9.639 6.488 -9.675 1.00 64.06 80 ARG A N 1
ATOM 572 C CA . ARG A 1 80 ? 8.203 6.230 -9.651 1.00 64.06 80 ARG A CA 1
ATOM 573 C C . ARG A 1 80 ? 7.890 5.214 -10.744 1.00 64.06 80 ARG A C 1
ATOM 575 O O . ARG A 1 80 ? 7.887 5.535 -11.928 1.00 64.06 80 ARG A O 1
ATOM 582 N N . ILE A 1 81 ? 7.645 3.972 -10.337 1.00 64.94 81 ILE A N 1
ATOM 583 C CA . ILE A 1 81 ? 7.169 2.927 -11.241 1.00 64.94 81 ILE A CA 1
ATOM 584 C C . ILE A 1 81 ? 5.738 3.293 -11.639 1.00 64.94 81 ILE A C 1
ATOM 586 O O . ILE A 1 81 ? 4.782 2.976 -10.933 1.00 64.94 81 ILE A O 1
ATOM 590 N N . GLU A 1 82 ? 5.596 4.004 -12.753 1.00 66.62 82 GLU A N 1
ATOM 591 C CA . GLU A 1 82 ? 4.303 4.191 -13.399 1.00 66.62 82 GLU A CA 1
ATOM 592 C C . GLU A 1 82 ? 3.824 2.851 -13.971 1.00 66.62 82 GLU A C 1
ATOM 594 O O . GLU A 1 82 ? 4.645 2.034 -14.415 1.00 66.62 82 GLU A O 1
ATOM 599 N N . PRO A 1 83 ? 2.504 2.596 -14.004 1.00 68.56 83 PRO A N 1
ATOM 600 C CA . PRO A 1 83 ? 1.975 1.460 -14.737 1.00 68.56 83 PRO A CA 1
ATOM 601 C C . PRO A 1 83 ? 2.543 1.442 -16.160 1.00 68.56 83 PRO A C 1
ATOM 603 O O . PRO A 1 83 ? 2.619 2.474 -16.828 1.00 68.56 83 PRO A O 1
ATOM 606 N N . ILE A 1 84 ? 2.899 0.259 -16.663 1.00 64.88 84 ILE A N 1
ATOM 607 C CA . ILE A 1 84 ? 3.345 0.079 -18.059 1.00 64.88 84 ILE A CA 1
ATOM 608 C C . ILE A 1 84 ? 2.306 0.568 -19.086 1.00 64.88 84 ILE A C 1
ATOM 610 O O . ILE A 1 84 ? 2.628 0.775 -20.247 1.00 64.88 84 ILE A O 1
ATOM 614 N N . THR A 1 85 ? 1.057 0.764 -18.657 1.00 68.69 85 THR A N 1
ATOM 615 C CA . THR A 1 85 ? -0.058 1.286 -19.453 1.00 68.69 85 THR A CA 1
ATOM 616 C C . THR A 1 85 ? -0.227 2.806 -19.372 1.00 68.69 85 THR A C 1
ATOM 618 O O . THR A 1 85 ? -1.160 3.333 -19.973 1.00 68.69 85 THR A O 1
ATOM 621 N N . ALA A 1 86 ? 0.594 3.526 -18.600 1.00 75.25 86 ALA A N 1
ATOM 622 C CA . ALA A 1 86 ? 0.467 4.973 -18.466 1.00 75.25 86 ALA A CA 1
ATOM 623 C C . ALA A 1 86 ? 0.812 5.676 -19.801 1.00 75.25 86 ALA A C 1
ATOM 625 O O . ALA A 1 86 ? 1.837 5.353 -20.403 1.00 75.25 86 ALA A O 1
ATOM 626 N N . PRO A 1 87 ? 0.015 6.663 -20.259 1.00 64.31 87 PRO A N 1
ATOM 627 C CA . PRO A 1 87 ? 0.118 7.253 -21.603 1.00 64.31 87 PRO A CA 1
ATOM 628 C C . PRO A 1 87 ? 1.408 8.050 -21.900 1.00 64.31 87 PRO A C 1
ATOM 630 O O . PRO A 1 87 ? 1.570 8.536 -23.013 1.00 64.31 87 PRO A O 1
ATOM 633 N N . GLY A 1 88 ? 2.335 8.170 -20.944 1.00 70.12 88 GLY A N 1
ATOM 634 C CA . GLY A 1 88 ? 3.668 8.766 -21.131 1.00 70.12 88 GLY A CA 1
ATOM 635 C C . GLY A 1 88 ? 4.829 7.812 -20.833 1.00 70.12 88 GLY A C 1
ATOM 636 O O . GLY A 1 88 ? 5.981 8.241 -20.803 1.00 70.12 88 GLY A O 1
ATOM 637 N N . ASN A 1 89 ? 4.550 6.532 -20.573 1.00 71.25 89 ASN A N 1
ATOM 638 C CA . ASN A 1 89 ? 5.582 5.559 -20.249 1.00 71.25 89 ASN A CA 1
ATOM 639 C C . ASN A 1 89 ? 6.263 5.058 -21.533 1.00 71.25 89 ASN A C 1
ATOM 641 O O . ASN A 1 89 ? 5.687 4.285 -22.294 1.00 71.25 89 ASN A O 1
ATOM 645 N N . ALA A 1 90 ? 7.503 5.491 -21.768 1.00 75.25 90 ALA A N 1
ATOM 646 C CA . ALA A 1 90 ? 8.302 5.046 -22.912 1.00 75.25 90 ALA A CA 1
ATOM 647 C C . ALA A 1 90 ? 8.876 3.620 -22.746 1.00 75.25 90 ALA A C 1
ATOM 649 O O . ALA A 1 90 ? 9.467 3.081 -23.682 1.00 75.25 90 ALA A O 1
ATOM 650 N N . TYR A 1 91 ? 8.719 2.985 -21.576 1.00 77.50 91 TYR A N 1
ATOM 651 C CA . TYR A 1 91 ? 9.179 1.618 -21.335 1.00 77.50 91 TYR A CA 1
ATOM 652 C C . TYR A 1 91 ? 8.132 0.593 -21.787 1.00 77.50 91 TYR A C 1
ATOM 654 O O . TYR A 1 91 ? 7.063 0.467 -21.200 1.00 77.50 91 TYR A O 1
ATOM 662 N N . THR A 1 92 ? 8.474 -0.220 -22.790 1.00 79.00 92 THR A N 1
ATOM 663 C CA . THR A 1 92 ? 7.552 -1.199 -23.405 1.00 79.00 92 THR A CA 1
ATOM 664 C C . THR A 1 92 ? 7.561 -2.601 -22.761 1.00 79.00 92 THR A C 1
ATOM 666 O O . THR A 1 92 ? 6.910 -3.522 -23.246 1.00 79.00 92 THR A O 1
ATOM 669 N N . SER A 1 93 ? 8.237 -2.776 -21.620 1.00 84.94 93 SER A N 1
ATOM 670 C CA . SER A 1 93 ? 8.461 -4.068 -20.947 1.00 84.94 93 SER A CA 1
ATOM 671 C C . SER A 1 93 ? 9.195 -5.126 -21.795 1.00 84.94 93 SER A C 1
ATOM 673 O O . SER A 1 93 ? 9.232 -5.095 -23.022 1.00 84.94 93 SER A O 1
ATOM 675 N N . SER A 1 94 ? 9.788 -6.119 -21.132 1.00 89.69 94 SER A N 1
ATOM 676 C CA . SER A 1 94 ? 10.539 -7.192 -21.798 1.00 89.69 94 SER A CA 1
ATOM 677 C C . SER A 1 94 ? 9.657 -8.133 -22.630 1.00 89.69 94 SER A C 1
ATOM 679 O O . SER A 1 94 ? 10.157 -8.757 -23.565 1.00 89.69 94 SER A O 1
ATOM 681 N N . GLN A 1 95 ? 8.351 -8.252 -22.334 1.00 90.06 95 GLN A N 1
ATOM 682 C CA . GLN A 1 95 ? 7.460 -9.152 -23.083 1.00 90.06 95 GLN A CA 1
ATOM 683 C C . GLN A 1 95 ? 7.303 -8.743 -24.551 1.00 90.06 95 GLN A C 1
ATOM 685 O O . GLN A 1 95 ? 7.152 -9.624 -25.397 1.00 90.06 95 GLN A O 1
ATOM 690 N N . THR A 1 96 ? 7.377 -7.446 -24.859 1.00 91.25 96 THR A N 1
ATOM 691 C CA . THR A 1 96 ? 7.245 -6.929 -26.229 1.00 91.25 96 THR A CA 1
ATOM 692 C C . THR A 1 96 ? 8.385 -7.413 -27.126 1.00 91.25 96 THR A C 1
ATOM 694 O O . THR A 1 96 ? 8.163 -7.759 -28.284 1.00 91.25 96 THR A O 1
ATOM 697 N N . CYS A 1 97 ? 9.595 -7.551 -26.576 1.00 91.69 97 CYS A N 1
ATOM 698 C CA . CYS A 1 97 ? 10.774 -7.994 -27.322 1.00 91.69 97 CYS A CA 1
ATOM 699 C C . CYS A 1 97 ? 10.738 -9.492 -27.677 1.00 91.69 97 CYS A C 1
ATOM 701 O O . CYS A 1 97 ? 11.397 -9.920 -28.622 1.00 91.69 97 CYS A O 1
ATOM 703 N N . ARG A 1 98 ? 9.964 -10.300 -26.938 1.00 95.44 98 ARG A N 1
ATOM 704 C CA . ARG A 1 98 ? 9.983 -11.771 -27.025 1.00 95.44 98 ARG A CA 1
ATOM 705 C C . ARG A 1 98 ? 9.587 -12.312 -28.401 1.00 95.44 98 ARG A C 1
ATOM 707 O O . ARG A 1 98 ? 10.097 -13.353 -28.798 1.00 95.44 98 ARG A O 1
ATOM 714 N N . ALA A 1 99 ? 8.669 -11.643 -29.101 1.00 94.94 99 ALA A N 1
ATOM 715 C CA . ALA A 1 99 ? 8.158 -12.125 -30.385 1.00 94.94 99 ALA A CA 1
ATOM 716 C C . ALA A 1 99 ? 9.219 -12.067 -31.498 1.00 94.94 99 ALA A C 1
ATOM 718 O O . ALA A 1 99 ? 9.312 -12.995 -32.295 1.00 94.94 99 ALA A O 1
ATOM 719 N N . CYS A 1 100 ? 10.033 -11.006 -31.521 1.00 97.38 100 CYS A N 1
ATOM 720 C CA . CYS A 1 100 ? 11.068 -10.807 -32.542 1.00 97.38 100 CYS A CA 1
ATOM 721 C C . CYS A 1 100 ? 12.452 -11.321 -32.108 1.00 97.38 100 CYS A C 1
ATOM 723 O O . CYS A 1 100 ? 13.249 -11.691 -32.964 1.00 97.38 100 CYS A O 1
ATOM 725 N N . HIS A 1 101 ? 12.732 -11.382 -30.799 1.00 97.56 101 HIS A N 1
ATOM 726 C CA . HIS A 1 101 ? 14.030 -11.790 -30.238 1.00 97.56 101 HIS A CA 1
ATOM 727 C C . HIS A 1 101 ? 13.899 -12.951 -29.234 1.00 97.56 101 HIS A C 1
ATOM 729 O O . HIS A 1 101 ? 14.164 -12.777 -28.041 1.00 97.56 101 HIS A O 1
ATOM 735 N N . PRO A 1 102 ? 13.452 -14.147 -29.659 1.00 96.75 102 PRO A N 1
ATOM 736 C CA . PRO A 1 102 ? 13.183 -15.250 -28.738 1.00 96.75 102 PRO A CA 1
ATOM 737 C C . PRO A 1 102 ? 14.454 -15.826 -28.092 1.00 96.75 102 PRO A C 1
ATOM 739 O O . PRO A 1 102 ? 14.424 -16.198 -26.920 1.00 96.75 102 PRO A O 1
ATOM 742 N N . SER A 1 103 ? 15.571 -15.885 -28.822 1.00 97.81 103 SER A N 1
ATOM 743 C CA . SER A 1 103 ? 16.845 -16.421 -28.319 1.00 97.81 103 SER A CA 1
ATOM 744 C C . SER A 1 103 ? 17.431 -15.532 -27.219 1.00 97.81 103 SER A C 1
ATOM 746 O O . SER A 1 103 ? 17.708 -15.987 -26.107 1.00 97.81 103 SER A O 1
ATOM 748 N N . GLU A 1 104 ? 17.540 -14.235 -27.502 1.00 97.56 104 GLU A N 1
ATOM 749 C CA . GLU A 1 104 ? 18.080 -13.226 -26.595 1.00 97.56 104 GLU A CA 1
ATOM 750 C C . GLU A 1 104 ? 17.173 -13.066 -25.379 1.00 97.56 104 GLU A C 1
ATOM 752 O O . GLU A 1 104 ? 17.663 -13.023 -24.248 1.00 97.56 104 GLU A O 1
ATOM 757 N N . TYR A 1 105 ? 15.850 -13.057 -25.597 1.00 96.50 105 TYR A N 1
ATOM 758 C CA . TYR A 1 105 ? 14.879 -13.055 -24.511 1.00 96.50 105 TYR A CA 1
ATOM 759 C C . TYR A 1 105 ? 15.095 -14.253 -23.589 1.00 96.50 105 TYR A C 1
ATOM 761 O O . TYR A 1 105 ? 15.185 -14.056 -22.384 1.00 96.50 105 TYR A O 1
ATOM 769 N N . ASN A 1 106 ? 15.215 -15.474 -24.119 1.00 96.88 106 ASN A N 1
ATOM 770 C CA . ASN A 1 106 ? 15.405 -16.672 -23.298 1.00 96.88 106 ASN A CA 1
ATOM 771 C C . ASN A 1 106 ? 16.728 -16.643 -22.525 1.00 96.88 106 ASN A C 1
ATOM 773 O O . ASN A 1 106 ? 16.744 -16.947 -21.334 1.00 96.88 106 ASN A O 1
ATOM 777 N N . SER A 1 107 ? 17.825 -16.240 -23.169 1.00 97.44 107 SER A N 1
ATOM 778 C CA . SER A 1 107 ? 19.129 -16.097 -22.513 1.00 97.44 107 SER A CA 1
ATOM 779 C C . SER A 1 107 ? 19.065 -15.107 -21.341 1.00 97.44 107 SER A C 1
ATOM 781 O O . SER A 1 107 ? 19.410 -15.443 -20.206 1.00 97.44 107 SER A O 1
ATOM 783 N N . TRP A 1 108 ? 18.514 -13.912 -21.575 1.00 96.56 108 TRP A N 1
ATOM 784 C CA . TRP A 1 108 ? 18.315 -12.906 -20.531 1.00 96.56 108 TRP A CA 1
ATOM 785 C C . TRP A 1 108 ? 17.343 -13.377 -19.439 1.00 96.56 108 TRP A C 1
ATOM 787 O O . TRP A 1 108 ? 17.628 -13.220 -18.250 1.00 96.56 108 TRP A O 1
ATOM 797 N N . HIS A 1 109 ? 16.218 -13.983 -19.820 1.00 95.31 109 HIS A N 1
ATOM 798 C CA . HIS A 1 109 ? 15.169 -14.436 -18.906 1.00 95.31 109 HIS A CA 1
ATOM 799 C C . HIS A 1 109 ? 15.631 -15.580 -17.999 1.00 95.31 109 HIS A C 1
ATOM 801 O O . HIS A 1 109 ? 15.092 -15.760 -16.914 1.00 95.31 109 HIS A O 1
ATOM 807 N N . ASN A 1 110 ? 16.637 -16.347 -18.402 1.00 95.19 110 ASN A N 1
ATOM 808 C CA . ASN A 1 110 ? 17.220 -17.381 -17.551 1.00 95.19 110 ASN A CA 1
ATOM 809 C C . ASN A 1 110 ? 18.355 -16.852 -16.660 1.00 95.19 110 ASN A C 1
ATOM 811 O O . ASN A 1 110 ? 18.866 -17.584 -15.818 1.00 95.19 110 ASN A O 1
ATOM 815 N N . SER A 1 111 ? 18.742 -15.584 -16.813 1.00 94.62 111 SER A N 1
ATOM 816 C CA . SER A 1 111 ? 19.791 -14.959 -16.010 1.00 94.62 111 SER A CA 1
ATOM 817 C C . SER A 1 111 ? 19.249 -14.306 -14.735 1.00 94.62 111 SER A C 1
ATOM 819 O O . SER 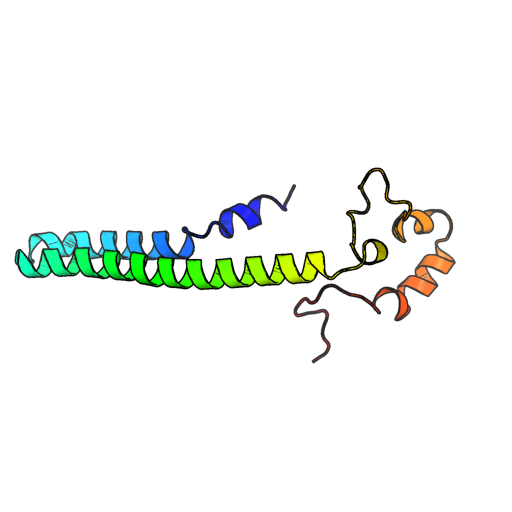A 1 111 ? 18.070 -13.961 -14.629 1.00 94.62 111 SER A O 1
ATOM 821 N N . TYR A 1 112 ? 20.149 -14.037 -13.787 1.00 92.56 112 TYR A N 1
ATOM 822 C CA . TYR A 1 112 ? 19.835 -13.275 -12.577 1.00 92.56 112 TYR A CA 1
ATOM 823 C C . TYR A 1 112 ? 19.299 -11.862 -12.873 1.00 92.56 112 TYR A C 1
ATOM 825 O O . TYR A 1 112 ? 18.502 -11.335 -12.097 1.00 92.56 112 TYR A O 1
ATOM 833 N N . HIS A 1 113 ? 19.659 -11.255 -14.012 1.00 93.56 113 HIS A N 1
ATOM 834 C CA . HIS A 1 113 ? 19.235 -9.892 -14.354 1.00 93.56 113 HIS A CA 1
ATOM 835 C C . HIS A 1 113 ? 17.714 -9.730 -14.416 1.00 93.56 113 HIS A C 1
ATOM 837 O O . HIS A 1 113 ? 17.209 -8.671 -14.053 1.00 93.56 113 HIS A O 1
ATOM 843 N N . ARG A 1 114 ? 16.963 -10.767 -14.813 1.00 93.44 114 ARG A N 1
ATOM 844 C CA . ARG A 1 114 ? 15.493 -10.689 -14.837 1.00 93.44 114 ARG A CA 1
ATOM 845 C C . ARG A 1 114 ? 14.850 -10.714 -13.444 1.00 93.44 114 ARG A C 1
ATOM 847 O O . ARG A 1 114 ? 13.671 -10.405 -13.319 1.00 93.44 114 ARG A O 1
ATOM 854 N N . THR A 1 115 ? 15.605 -11.123 -12.424 1.00 89.81 115 THR A N 1
ATOM 855 C CA . THR A 1 115 ? 15.155 -11.305 -11.034 1.00 89.81 115 THR A CA 1
ATOM 856 C C . THR A 1 115 ? 15.885 -10.410 -10.034 1.00 89.81 115 THR A C 1
ATOM 858 O O . THR A 1 115 ? 15.599 -10.495 -8.842 1.00 89.81 115 THR A O 1
ATOM 861 N N . MET A 1 116 ? 16.810 -9.561 -10.494 1.00 90.12 116 MET A N 1
ATOM 862 C CA . MET A 1 116 ? 17.607 -8.662 -9.650 1.00 90.12 116 MET A CA 1
ATOM 863 C C . MET A 1 116 ? 16.730 -7.701 -8.838 1.00 90.12 116 MET A C 1
ATOM 865 O O . MET A 1 116 ? 17.061 -7.360 -7.707 1.00 90.12 116 MET A O 1
ATOM 869 N N . THR A 1 117 ? 15.590 -7.295 -9.398 1.00 86.50 117 THR A N 1
ATOM 870 C CA . THR A 1 117 ? 14.557 -6.533 -8.700 1.00 86.50 117 THR A CA 1
ATOM 871 C C . THR A 1 117 ? 13.243 -7.301 -8.755 1.00 86.50 117 THR A C 1
ATOM 873 O O . THR A 1 117 ? 12.755 -7.683 -9.818 1.00 86.50 117 THR A O 1
ATOM 876 N N . GLN A 1 118 ? 12.667 -7.570 -7.587 1.00 82.69 118 GLN A N 1
ATOM 877 C CA . GLN A 1 118 ? 11.398 -8.277 -7.454 1.00 82.69 118 GLN A CA 1
ATOM 878 C C . GLN A 1 118 ? 10.554 -7.628 -6.364 1.00 82.69 118 GLN A C 1
ATOM 880 O O . GLN A 1 118 ? 11.074 -7.031 -5.422 1.00 82.69 118 GLN A O 1
ATOM 885 N N . LEU A 1 119 ? 9.234 -7.768 -6.485 1.00 83.06 119 LEU A N 1
ATOM 886 C CA . LEU A 1 119 ? 8.326 -7.421 -5.398 1.00 83.06 119 LEU A CA 1
ATOM 887 C C . LEU A 1 119 ? 8.663 -8.270 -4.170 1.00 83.06 119 LEU A C 1
ATOM 889 O O . LEU A 1 119 ? 8.819 -9.487 -4.285 1.00 83.06 119 LEU A O 1
ATOM 893 N N . ALA A 1 120 ? 8.729 -7.630 -3.004 1.00 82.81 120 ALA A N 1
ATOM 894 C CA . ALA A 1 120 ? 8.961 -8.291 -1.727 1.00 82.81 120 ALA A CA 1
ATOM 895 C C . ALA A 1 120 ? 7.741 -9.146 -1.340 1.00 82.81 120 ALA A C 1
ATOM 897 O O . ALA A 1 120 ? 6.829 -8.693 -0.653 1.00 82.81 120 ALA A O 1
ATOM 898 N N . LYS A 1 121 ? 7.711 -10.387 -1.832 1.00 82.25 121 LYS A N 1
ATOM 899 C CA . LYS A 1 121 ? 6.719 -11.418 -1.499 1.00 82.25 121 LYS A CA 1
ATOM 900 C C . LYS A 1 121 ? 7.410 -12.595 -0.800 1.00 82.25 121 LYS A C 1
ATOM 902 O O . LYS A 1 121 ? 8.584 -12.828 -1.083 1.00 82.25 121 LYS A O 1
ATOM 907 N N . PRO A 1 122 ? 6.708 -13.386 0.032 1.00 78.12 122 PRO A N 1
ATOM 908 C CA . PRO A 1 122 ? 7.314 -14.483 0.797 1.00 78.12 122 PRO A CA 1
ATOM 909 C C . PRO A 1 122 ? 8.120 -15.508 -0.024 1.00 78.12 122 PRO A C 1
ATOM 911 O O . PRO A 1 122 ? 9.032 -16.117 0.510 1.00 78.12 122 PRO A O 1
ATOM 914 N N . GLY A 1 123 ? 7.839 -15.678 -1.323 1.00 77.88 123 GLY A N 1
ATOM 915 C CA . GLY A 1 123 ? 8.612 -16.552 -2.224 1.00 77.88 123 GLY A CA 1
ATOM 916 C C . GLY A 1 123 ? 9.700 -15.860 -3.060 1.00 77.88 123 GLY A C 1
ATOM 917 O O . GLY A 1 123 ? 10.252 -16.486 -3.957 1.00 77.88 123 GLY A O 1
ATOM 918 N N . ALA A 1 124 ? 9.951 -14.565 -2.852 1.00 79.00 124 ALA A N 1
ATOM 919 C CA . ALA A 1 124 ? 11.013 -13.814 -3.533 1.00 79.00 124 ALA A CA 1
ATOM 920 C C . ALA A 1 124 ? 12.291 -13.686 -2.686 1.00 79.00 124 ALA A C 1
ATOM 922 O O . ALA A 1 124 ? 13.325 -13.277 -3.209 1.00 79.00 124 ALA A O 1
ATOM 923 N N . VAL A 1 125 ? 12.220 -14.032 -1.398 1.00 75.31 125 VAL A N 1
ATOM 924 C CA . VAL A 1 125 ? 13.359 -14.055 -0.477 1.00 75.31 125 VAL A CA 1
ATOM 925 C C . VAL A 1 125 ? 13.781 -15.512 -0.309 1.00 75.31 125 VAL A C 1
ATOM 927 O O . VAL A 1 125 ? 12.953 -16.354 0.031 1.00 75.31 125 VAL A O 1
ATOM 930 N N . LEU A 1 126 ? 15.046 -15.818 -0.597 1.00 73.19 126 LEU A N 1
ATOM 931 C CA . LEU A 1 126 ? 15.620 -17.129 -0.295 1.00 73.19 126 LEU A CA 1
ATOM 932 C C . LEU A 1 126 ? 15.868 -17.195 1.220 1.00 73.19 126 LEU A C 1
ATOM 934 O O . LEU A 1 126 ? 16.398 -16.235 1.780 1.00 73.19 126 LEU A O 1
ATOM 938 N N . ALA A 1 127 ? 15.414 -18.275 1.859 1.00 63.50 127 ALA A N 1
ATOM 939 C CA . ALA A 1 127 ? 15.591 -18.523 3.291 1.00 63.50 127 ALA A CA 1
ATOM 940 C C . ALA A 1 127 ? 17.021 -18.961 3.626 1.00 63.50 127 ALA A C 1
ATOM 942 O O . ALA A 1 127 ? 17.639 -19.637 2.769 1.00 63.50 127 ALA A O 1
#